Protein AF-A0A9E1RQK8-F1 (afdb_monomer)

pLDDT: mean 90.08, std 10.55, range [52.78, 98.06]

Mean predicted aligned error: 5.18 Å

Foldseek 3Di:
DVVPDDDPDPVLVVQLLVQLVVQLVVVLVVLLVVLCVVCVVVVHDCVVPVVVRSVVVSVVSSVVSSVVSCVVSPRD

Solvent-accessible surface area (backbone atoms only — not comparable to full-atom values): 4204 Å² total; per-residue (Å²): 120,76,85,75,56,81,74,78,55,69,68,56,55,52,51,28,51,50,54,13,47,54,55,32,52,54,50,49,51,52,47,46,54,52,40,38,52,50,25,56,75,73,74,41,60,38,77,78,53,29,51,58,51,41,50,60,49,41,57,52,50,37,51,50,32,38,53,50,27,46,61,72,66,42,97,122

Sequence (76 aa):
RASDLQSPGVGWLVAAALLAGIVATVMASAVAYYSTIASVRIGLDPDTYGIPLVTSTMDLLGAFALILAIEVLAF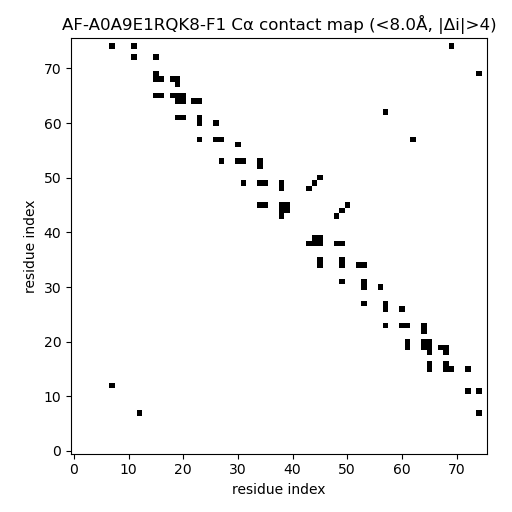T

Radius of gyration: 16.83 Å; Cα contacts (8 Å, |Δi|>4): 51; chains: 1; bounding box: 46×15×44 Å

Structure (mmCIF, N/CA/C/O backbone):
data_AF-A0A9E1RQK8-F1
#
_entry.id   AF-A0A9E1RQK8-F1
#
loop_
_atom_site.group_PDB
_atom_site.id
_atom_site.type_symbol
_atom_site.label_atom_id
_atom_site.label_alt_id
_atom_site.label_comp_id
_atom_site.label_asym_id
_atom_site.label_entity_id
_atom_site.label_seq_id
_atom_site.pdbx_PDB_ins_code
_atom_site.Cartn_x
_atom_site.Cartn_y
_atom_site.Cartn_z
_atom_site.occupancy
_atom_site.B_iso_or_equiv
_atom_site.auth_seq_id
_atom_site.auth_comp_id
_atom_site.auth_asym_id
_atom_site.auth_atom_id
_atom_site.pdbx_PDB_model_num
ATOM 1 N N . ARG A 1 1 ? 30.889 -8.635 -8.278 1.00 53.88 1 ARG A N 1
ATOM 2 C CA . ARG A 1 1 ? 29.844 -9.515 -8.860 1.00 53.88 1 ARG A CA 1
ATOM 3 C C . ARG A 1 1 ? 28.441 -8.918 -8.770 1.00 53.88 1 ARG A C 1
ATOM 5 O O . ARG A 1 1 ? 27.716 -9.083 -9.731 1.00 53.88 1 ARG A O 1
ATOM 12 N N . ALA A 1 2 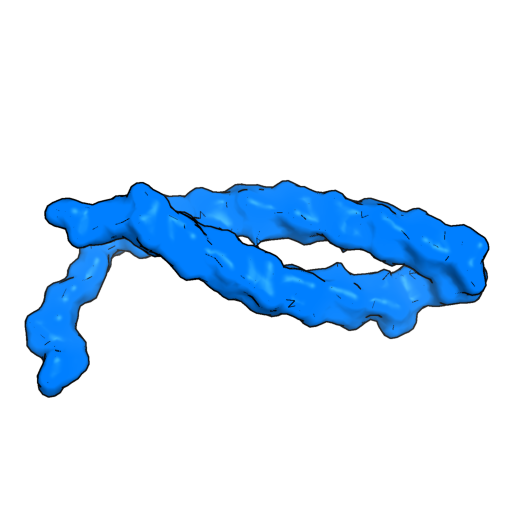? 28.051 -8.202 -7.703 1.00 57.44 2 ALA A N 1
ATOM 13 C CA . ALA A 1 2 ? 26.825 -7.381 -7.741 1.00 57.44 2 ALA A CA 1
ATOM 14 C C . ALA A 1 2 ? 27.018 -6.041 -8.490 1.00 57.44 2 ALA A C 1
ATOM 16 O O . ALA A 1 2 ? 26.070 -5.495 -9.031 1.00 57.44 2 ALA A O 1
ATOM 17 N N . SER A 1 3 ? 28.259 -5.546 -8.562 1.00 61.25 3 SER A N 1
ATOM 18 C CA . SER A 1 3 ? 28.660 -4.310 -9.255 1.00 61.25 3 SER A CA 1
ATOM 19 C C . SER A 1 3 ? 28.567 -4.359 -10.784 1.00 61.25 3 SER A C 1
ATOM 21 O O . SER A 1 3 ? 28.636 -3.313 -11.416 1.00 61.25 3 SER A O 1
ATOM 23 N N . ASP A 1 4 ? 28.445 -5.555 -11.364 1.00 66.75 4 ASP A N 1
ATOM 24 C CA . ASP A 1 4 ? 28.401 -5.769 -12.818 1.00 66.75 4 ASP A CA 1
ATOM 25 C C . ASP A 1 4 ? 26.953 -5.893 -13.336 1.00 66.75 4 ASP A C 1
ATOM 27 O O . ASP A 1 4 ? 26.729 -6.049 -14.534 1.00 66.75 4 ASP A O 1
ATOM 31 N N . LEU A 1 5 ? 25.961 -5.833 -12.436 1.00 73.69 5 LEU A N 1
ATOM 32 C CA . LEU A 1 5 ? 24.543 -5.800 -12.783 1.00 73.69 5 LEU A CA 1
ATOM 33 C C . LEU A 1 5 ? 24.164 -4.363 -13.145 1.00 73.69 5 LEU A C 1
ATOM 35 O O . LEU A 1 5 ? 24.278 -3.454 -12.322 1.00 73.69 5 LEU A O 1
ATOM 39 N N . GLN A 1 6 ? 23.703 -4.159 -14.377 1.00 78.25 6 GLN A N 1
ATOM 40 C CA . GLN A 1 6 ? 23.132 -2.880 -14.788 1.00 78.25 6 GLN A CA 1
ATOM 41 C C . GLN A 1 6 ? 21.926 -2.564 -13.894 1.00 78.25 6 GLN A C 1
ATOM 43 O O . GLN A 1 6 ? 21.019 -3.388 -13.761 1.00 78.25 6 GLN A O 1
ATOM 48 N N . SER A 1 7 ? 21.914 -1.386 -13.263 1.00 76.06 7 SER A N 1
ATOM 49 C CA . SER A 1 7 ? 20.739 -0.961 -12.507 1.00 76.06 7 SER A CA 1
ATOM 50 C C . SER A 1 7 ? 19.577 -0.727 -13.471 1.00 76.06 7 SER A C 1
ATOM 52 O O . SER A 1 7 ? 19.801 -0.227 -14.579 1.00 76.06 7 SER A O 1
ATOM 54 N N . PRO A 1 8 ? 18.332 -0.979 -13.046 1.00 82.56 8 PRO A N 1
ATOM 55 C CA . PRO A 1 8 ? 17.179 -0.517 -13.793 1.00 82.56 8 PRO A CA 1
ATOM 56 C C . PRO A 1 8 ? 17.272 0.976 -14.108 1.00 82.56 8 PRO A C 1
ATOM 58 O O . PRO A 1 8 ? 17.777 1.766 -13.303 1.00 82.56 8 PRO A O 1
ATOM 61 N N . GLY A 1 9 ? 16.776 1.373 -15.280 1.00 89.50 9 GLY A N 1
ATOM 62 C CA . GLY A 1 9 ? 16.681 2.786 -15.634 1.00 89.50 9 GLY A CA 1
ATOM 63 C C . GLY A 1 9 ? 15.815 3.550 -14.626 1.00 89.50 9 GLY A C 1
ATOM 64 O O . GLY A 1 9 ? 14.847 3.007 -14.093 1.00 89.50 9 GLY A O 1
ATOM 65 N N . VAL A 1 10 ? 16.124 4.830 -14.394 1.00 90.19 10 VAL A N 1
ATOM 66 C CA . VAL A 1 10 ? 15.404 5.680 -13.421 1.00 90.19 10 VAL A CA 1
ATOM 67 C C . VAL A 1 10 ? 13.889 5.675 -13.656 1.00 90.19 10 VAL A C 1
ATOM 69 O O . VAL A 1 10 ? 13.124 5.626 -12.697 1.00 90.19 10 VAL A O 1
ATOM 72 N N . GLY A 1 11 ? 13.446 5.652 -14.918 1.00 91.25 11 GLY A N 1
ATOM 73 C CA . GLY A 1 11 ? 12.022 5.574 -15.259 1.00 91.25 11 GLY A CA 1
ATOM 74 C C . GLY A 1 11 ? 11.334 4.321 -14.707 1.00 91.25 11 GLY A C 1
ATOM 75 O O . 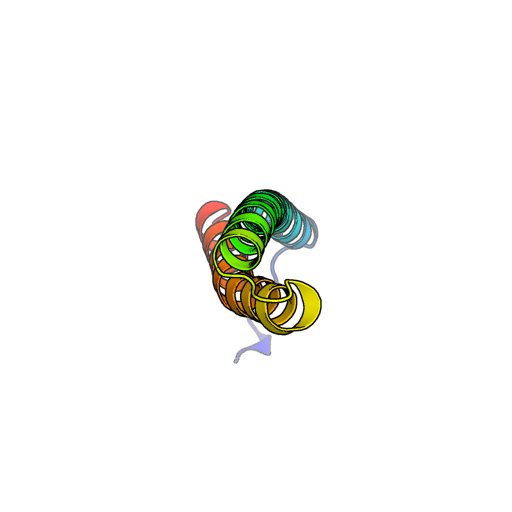GLY A 1 11 ? 10.233 4.417 -14.172 1.00 91.25 11 GLY A O 1
ATOM 76 N N . TRP A 1 12 ? 12.007 3.170 -14.753 1.00 90.94 12 TRP A N 1
ATOM 77 C CA . TRP A 1 12 ? 11.478 1.917 -14.216 1.00 90.94 12 TRP A CA 1
ATOM 78 C C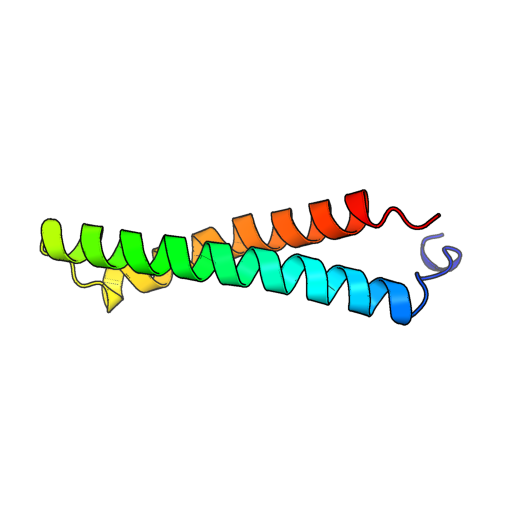 . TRP A 1 12 ? 11.414 1.918 -12.690 1.00 90.94 12 TRP A C 1
ATOM 80 O O . TRP A 1 12 ? 10.426 1.461 -12.120 1.00 90.94 12 TRP A O 1
ATOM 90 N N . LEU A 1 13 ? 12.427 2.485 -12.026 1.00 92.25 13 LEU A N 1
ATOM 91 C CA . LEU A 1 13 ? 12.421 2.648 -10.568 1.00 92.25 13 LEU A CA 1
ATOM 92 C C . LEU A 1 13 ? 11.245 3.521 -10.112 1.00 92.25 13 LEU A C 1
ATOM 94 O O . LEU A 1 13 ? 10.529 3.157 -9.181 1.00 92.25 13 LEU A O 1
ATOM 98 N N . VAL A 1 14 ? 11.017 4.646 -10.796 1.00 95.19 14 VAL A N 1
ATOM 99 C CA . VAL A 1 14 ? 9.893 5.548 -10.505 1.00 95.19 14 VAL A CA 1
ATOM 100 C C . VAL A 1 14 ? 8.557 4.853 -10.759 1.00 95.19 14 VAL A C 1
ATOM 102 O O . VAL A 1 14 ? 7.665 4.934 -9.918 1.00 95.19 14 VAL A O 1
ATOM 105 N N . ALA A 1 15 ? 8.413 4.139 -11.877 1.00 94.50 15 ALA A N 1
ATOM 106 C CA . ALA A 1 15 ? 7.177 3.440 -12.211 1.00 94.50 15 ALA A CA 1
ATOM 107 C C . ALA A 1 15 ? 6.833 2.343 -11.185 1.00 94.50 15 ALA A C 1
ATOM 109 O O . ALA A 1 15 ? 5.692 2.278 -10.726 1.00 94.50 15 ALA A O 1
ATOM 110 N N . ALA A 1 16 ? 7.819 1.544 -10.762 1.00 94.69 16 ALA A N 1
ATOM 111 C CA . ALA A 1 16 ? 7.628 0.524 -9.733 1.00 94.69 16 ALA A CA 1
ATOM 112 C C . ALA A 1 16 ? 7.248 1.144 -8.378 1.00 94.69 16 ALA A C 1
ATOM 114 O O . ALA A 1 16 ? 6.293 0.696 -7.745 1.00 94.69 16 ALA A O 1
ATOM 115 N N . ALA A 1 17 ? 7.939 2.213 -7.960 1.00 95.38 17 ALA A N 1
ATOM 116 C CA . ALA A 1 17 ? 7.648 2.908 -6.707 1.00 95.38 17 ALA A CA 1
ATOM 117 C C . ALA A 1 17 ? 6.245 3.537 -6.697 1.00 95.38 17 ALA A C 1
ATOM 119 O O . ALA A 1 17 ? 5.531 3.431 -5.701 1.00 95.38 17 ALA A O 1
ATOM 120 N N . LEU A 1 18 ? 5.827 4.159 -7.805 1.00 97.50 18 LEU A N 1
ATOM 121 C CA . LEU A 1 18 ? 4.494 4.749 -7.929 1.00 97.50 18 LEU A CA 1
ATOM 122 C C . LEU A 1 18 ? 3.399 3.683 -7.929 1.00 97.50 18 LEU A C 1
ATOM 124 O O . LEU A 1 18 ? 2.419 3.827 -7.200 1.00 97.50 18 LEU A O 1
ATOM 128 N N . LEU A 1 19 ? 3.562 2.606 -8.704 1.00 96.69 19 LEU A N 1
ATOM 129 C CA . LEU A 1 19 ? 2.572 1.532 -8.762 1.00 96.69 19 LEU A CA 1
ATOM 130 C C . LEU A 1 19 ? 2.416 0.857 -7.394 1.00 96.69 19 LEU A C 1
ATOM 132 O O . LEU A 1 19 ? 1.298 0.728 -6.896 1.00 96.69 19 LEU A O 1
ATOM 136 N N . ALA A 1 20 ? 3.532 0.517 -6.746 1.00 97.00 20 ALA A N 1
ATOM 137 C CA . ALA A 1 20 ? 3.531 -0.024 -5.392 1.00 97.00 20 ALA A CA 1
ATOM 138 C C . ALA A 1 20 ? 2.904 0.947 -4.385 1.00 97.00 20 ALA A C 1
ATOM 140 O O . ALA A 1 20 ? 2.068 0.543 -3.581 1.00 97.00 20 ALA A O 1
ATOM 141 N N . GLY A 1 21 ? 3.268 2.231 -4.448 1.00 97.00 21 GLY A N 1
ATOM 142 C CA . GLY A 1 21 ? 2.776 3.266 -3.542 1.00 97.00 21 GLY A CA 1
ATOM 143 C C . GLY A 1 21 ? 1.270 3.495 -3.653 1.00 97.00 21 GLY A C 1
ATOM 144 O O . GLY A 1 21 ? 0.602 3.634 -2.629 1.00 97.00 21 GLY A O 1
ATOM 145 N N . ILE A 1 22 ? 0.706 3.467 -4.865 1.00 98.06 22 ILE A N 1
ATOM 146 C CA . ILE A 1 22 ? -0.747 3.572 -5.075 1.00 98.06 22 ILE A CA 1
ATOM 147 C C . ILE A 1 22 ? -1.459 2.388 -4.415 1.00 98.06 22 ILE A C 1
ATOM 149 O O . ILE A 1 22 ? -2.382 2.589 -3.624 1.00 98.06 22 ILE A O 1
ATOM 153 N N . VAL A 1 23 ? -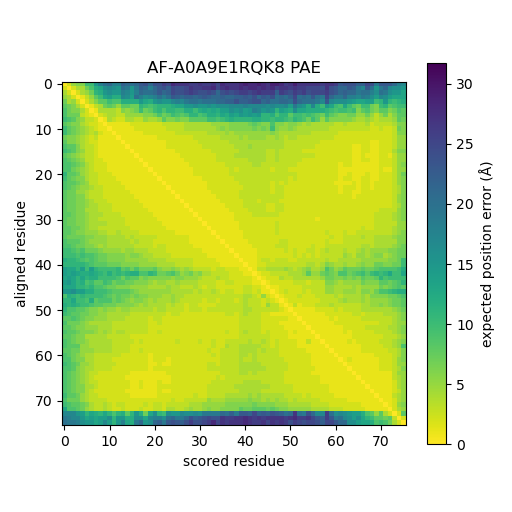1.005 1.161 -4.688 1.00 97.00 23 VAL A N 1
ATOM 154 C CA . VAL A 1 23 ? -1.600 -0.055 -4.111 1.00 97.00 23 VAL A CA 1
ATOM 155 C C . VAL A 1 23 ? -1.467 -0.049 -2.585 1.00 97.00 23 VAL A C 1
ATOM 157 O O . VAL A 1 23 ? -2.452 -0.263 -1.879 1.00 97.00 23 VAL A O 1
ATOM 160 N N . ALA A 1 24 ? -0.283 0.280 -2.064 1.00 96.94 24 ALA A N 1
ATOM 161 C CA . ALA A 1 24 ? -0.026 0.403 -0.634 1.00 96.94 24 ALA A CA 1
ATOM 162 C C . ALA A 1 24 ? -0.926 1.456 0.029 1.00 96.94 24 ALA A C 1
ATOM 164 O O . ALA A 1 24 ? -1.457 1.200 1.102 1.00 96.94 24 ALA A O 1
ATOM 165 N N . THR A 1 25 ? -1.168 2.601 -0.613 1.00 96.56 25 THR A N 1
ATOM 166 C CA . THR A 1 25 ? -2.032 3.663 -0.064 1.00 96.56 25 THR A CA 1
ATOM 167 C C . THR A 1 25 ? -3.493 3.217 0.040 1.00 96.56 25 THR A C 1
ATOM 169 O O . THR A 1 25 ? -4.158 3.478 1.048 1.00 96.56 25 THR A O 1
ATOM 172 N N . VAL A 1 26 ? -4.000 2.504 -0.971 1.00 97.31 26 VAL A N 1
ATOM 173 C CA . VAL A 1 26 ? -5.362 1.945 -0.946 1.00 97.31 26 VAL A CA 1
ATOM 174 C C . VAL A 1 26 ? -5.493 0.901 0.164 1.00 97.31 26 VAL A C 1
ATOM 176 O O . VAL A 1 26 ? -6.446 0.949 0.945 1.00 97.31 26 VAL A O 1
ATOM 179 N N . MET A 1 27 ? -4.515 -0.002 0.287 1.00 96.25 27 MET A N 1
ATOM 180 C CA . MET A 1 27 ? -4.486 -0.994 1.364 1.00 96.25 27 MET A CA 1
ATOM 181 C C . MET A 1 27 ? -4.390 -0.335 2.744 1.00 96.25 27 MET A C 1
ATOM 183 O O . MET A 1 27 ? -5.169 -0.684 3.626 1.00 96.25 27 MET A O 1
ATOM 187 N N . ALA A 1 28 ? -3.512 0.657 2.920 1.00 96.06 28 ALA A N 1
ATOM 188 C CA . ALA A 1 28 ? -3.358 1.401 4.170 1.00 96.06 28 ALA A CA 1
ATOM 189 C C . ALA A 1 28 ? -4.674 2.048 4.606 1.00 96.06 28 ALA A C 1
ATOM 191 O O . ALA A 1 28 ? -5.057 1.945 5.769 1.00 96.06 28 ALA A O 1
ATOM 192 N N . SER A 1 29 ? -5.397 2.652 3.660 1.00 96.50 29 SER A N 1
ATOM 193 C CA . SER A 1 29 ? -6.701 3.270 3.920 1.00 96.50 29 SER A CA 1
ATOM 194 C C . SER A 1 29 ? -7.724 2.242 4.413 1.00 96.50 29 SER A C 1
ATOM 196 O O . SER A 1 29 ? -8.430 2.494 5.388 1.00 96.50 29 SER A O 1
ATOM 198 N N . ALA A 1 30 ? -7.780 1.063 3.782 1.00 96.50 30 ALA A N 1
ATOM 199 C CA . ALA A 1 30 ? -8.675 -0.015 4.196 1.00 96.50 30 ALA A CA 1
ATOM 200 C C . ALA A 1 30 ? -8.305 -0.568 5.582 1.00 96.50 30 ALA A C 1
ATOM 202 O O . ALA A 1 30 ? -9.175 -0.684 6.447 1.00 96.50 30 ALA A O 1
ATOM 203 N N . VAL A 1 31 ? -7.022 -0.868 5.812 1.00 95.75 31 VAL A N 1
ATOM 204 C CA . VAL A 1 31 ? -6.527 -1.387 7.095 1.00 95.75 31 VAL A CA 1
ATOM 205 C C . VAL A 1 31 ? -6.816 -0.388 8.212 1.00 95.75 31 VAL A C 1
ATOM 207 O O . VAL A 1 31 ? -7.422 -0.778 9.203 1.00 95.75 31 VAL A O 1
ATOM 210 N N . ALA A 1 32 ? -6.480 0.893 8.029 1.00 94.69 32 ALA A N 1
ATOM 211 C CA . ALA A 1 32 ? -6.709 1.938 9.026 1.00 94.69 32 ALA A CA 1
ATOM 212 C C . ALA A 1 32 ? -8.196 2.148 9.341 1.00 94.69 32 ALA A C 1
ATOM 214 O O . ALA A 1 32 ? -8.578 2.297 10.505 1.00 94.69 32 ALA A O 1
ATOM 215 N N . TYR A 1 33 ? -9.054 2.133 8.318 1.00 95.38 33 TYR A N 1
ATOM 216 C CA . TYR A 1 33 ? -10.494 2.290 8.499 1.00 95.38 33 TYR A CA 1
ATOM 217 C C . TYR A 1 33 ? -11.078 1.151 9.342 1.00 95.38 33 TYR A C 1
ATOM 219 O O . TYR A 1 33 ? -11.737 1.389 10.359 1.00 95.38 33 TYR A O 1
ATOM 227 N N . TYR A 1 34 ? -10.801 -0.098 8.959 1.00 94.62 34 TYR A N 1
ATOM 228 C CA . TYR A 1 34 ? -11.364 -1.254 9.651 1.00 94.62 34 TYR A CA 1
ATOM 229 C C . TYR A 1 34 ? -10.716 -1.509 11.011 1.00 94.62 34 TYR A C 1
ATOM 231 O O . TYR A 1 34 ? -11.427 -1.904 11.935 1.00 94.62 34 TYR A O 1
ATOM 239 N N . SER A 1 35 ? -9.418 -1.241 11.176 1.00 92.50 35 SER A N 1
ATOM 240 C CA . SER A 1 35 ? -8.756 -1.353 12.478 1.00 92.50 35 SER A CA 1
ATOM 241 C C . SER A 1 35 ? -9.331 -0.357 13.477 1.00 92.50 35 SER A C 1
ATOM 243 O O . SER A 1 35 ? -9.599 -0.728 14.613 1.00 92.50 35 SER A O 1
ATOM 245 N N . THR A 1 36 ? -9.604 0.879 13.051 1.00 93.44 36 THR A N 1
ATOM 246 C CA . THR A 1 36 ? -10.218 1.898 13.913 1.00 93.44 36 THR A CA 1
ATOM 247 C C . THR A 1 36 ? -11.624 1.484 14.338 1.00 93.44 36 THR A C 1
ATOM 249 O O . THR A 1 36 ? -11.948 1.526 15.524 1.00 93.44 36 THR A O 1
ATOM 252 N N . ILE A 1 37 ? -12.451 1.013 13.396 1.00 94.88 37 ILE A N 1
ATOM 253 C CA . ILE A 1 37 ? -13.797 0.508 13.711 1.00 94.88 37 ILE A CA 1
ATOM 254 C C . ILE A 1 37 ? -13.726 -0.671 14.681 1.00 94.88 37 ILE A C 1
ATOM 256 O O . ILE A 1 37 ? -14.505 -0.721 15.634 1.00 94.88 37 ILE A O 1
ATOM 260 N N . ALA A 1 38 ? -12.8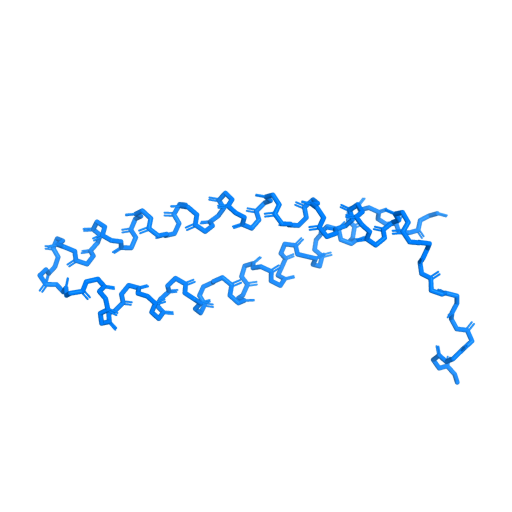20 -1.620 14.437 1.00 92.62 38 ALA A N 1
ATOM 261 C CA . ALA A 1 38 ? -12.641 -2.776 15.298 1.00 92.62 38 ALA A CA 1
ATOM 262 C C . ALA A 1 38 ? -12.264 -2.334 16.713 1.00 92.62 38 ALA A C 1
ATOM 264 O O . ALA A 1 38 ? -12.990 -2.691 17.635 1.00 92.62 38 ALA A O 1
ATOM 265 N N . SER A 1 39 ? -11.226 -1.500 16.864 1.00 91.44 39 SER A N 1
ATOM 266 C CA . SER A 1 39 ? -10.758 -0.968 18.150 1.00 91.44 39 SER A CA 1
ATOM 267 C C . SER A 1 39 ? -11.881 -0.295 18.937 1.00 91.44 39 SER A C 1
ATOM 269 O O . SER A 1 39 ? -12.136 -0.671 20.080 1.00 91.44 39 SER A O 1
ATOM 271 N N . VAL A 1 40 ? -12.642 0.605 18.302 1.00 92.44 40 VAL A N 1
ATOM 272 C CA . VAL A 1 40 ? -13.758 1.302 18.963 1.00 92.44 40 VAL A CA 1
ATOM 273 C C . VAL A 1 40 ? -14.855 0.330 19.407 1.00 92.44 40 VAL A C 1
ATOM 275 O O . VAL A 1 40 ? -15.407 0.481 20.495 1.00 92.44 40 VAL A O 1
ATOM 278 N N . ARG A 1 41 ? -15.167 -0.702 18.612 1.00 93.00 41 ARG A N 1
ATOM 279 C CA . ARG A 1 41 ? -16.209 -1.686 18.962 1.00 93.00 41 ARG A CA 1
ATOM 280 C C . ARG A 1 41 ? -15.858 -2.551 20.166 1.00 93.00 41 ARG A C 1
ATOM 282 O O . ARG A 1 41 ? -16.766 -3.000 20.858 1.00 93.00 41 ARG A O 1
ATOM 289 N N . ILE A 1 42 ? -14.574 -2.794 20.402 1.00 93.75 42 ILE A N 1
ATOM 290 C CA . ILE A 1 42 ? -14.092 -3.581 21.544 1.00 93.75 42 ILE A CA 1
ATOM 291 C C . ILE A 1 42 ? -13.638 -2.701 22.718 1.00 93.75 42 ILE A C 1
ATOM 293 O O . ILE A 1 42 ? -13.113 -3.221 23.698 1.00 93.75 42 ILE A O 1
ATOM 297 N N . GLY A 1 43 ? -13.850 -1.381 22.634 1.00 91.44 43 GLY A N 1
ATOM 298 C CA . GLY A 1 43 ? -13.472 -0.421 23.673 1.00 91.44 43 GLY A CA 1
ATOM 299 C C . GLY A 1 43 ? -11.962 -0.204 23.804 1.00 91.44 43 GLY A C 1
ATOM 300 O O . GLY A 1 43 ? -11.515 0.315 24.825 1.00 91.44 43 GLY A O 1
ATOM 301 N N . LEU A 1 44 ? -11.178 -0.611 22.802 1.00 91.00 44 LEU A N 1
ATOM 302 C CA . LEU A 1 44 ? -9.749 -0.328 22.740 1.00 91.00 44 LEU A CA 1
ATOM 303 C C . LEU A 1 44 ? -9.510 1.052 22.134 1.00 91.00 44 LEU A C 1
ATOM 305 O O . LEU A 1 44 ? -10.176 1.460 21.181 1.00 91.00 44 LEU A O 1
ATOM 309 N N . ASP A 1 45 ? -8.501 1.734 22.661 1.00 91.44 45 ASP A N 1
ATOM 310 C CA . ASP A 1 45 ? -8.017 2.992 22.112 1.00 91.44 45 ASP A CA 1
ATOM 311 C C . ASP A 1 45 ? -7.268 2.753 20.779 1.00 91.44 45 ASP A C 1
ATOM 313 O O . ASP A 1 45 ? -6.267 2.020 20.755 1.00 91.44 45 ASP A O 1
ATOM 317 N N . PRO A 1 46 ? -7.734 3.331 19.653 1.00 87.31 46 PRO A N 1
ATOM 318 C CA . PRO A 1 46 ? -7.074 3.200 18.358 1.00 87.31 46 PRO A CA 1
ATOM 319 C C . PRO A 1 46 ? -5.640 3.738 18.335 1.00 87.31 46 PRO A C 1
ATOM 321 O O . PRO A 1 46 ? -4.837 3.235 17.551 1.00 87.31 46 PRO A O 1
ATOM 324 N N . ASP A 1 47 ? -5.282 4.688 19.193 1.00 89.75 47 ASP A N 1
ATOM 325 C CA . ASP A 1 47 ? -3.923 5.235 19.193 1.00 89.75 47 ASP A CA 1
ATOM 326 C C . ASP A 1 47 ? -2.931 4.253 19.835 1.00 89.75 47 ASP A C 1
ATOM 328 O O . ASP A 1 47 ? -1.811 4.080 19.352 1.00 89.75 47 ASP A O 1
ATOM 332 N N . THR A 1 48 ? -3.378 3.516 20.857 1.00 92.06 48 THR A N 1
ATOM 333 C CA . THR A 1 48 ? -2.579 2.483 21.533 1.00 92.06 48 THR A CA 1
ATOM 334 C C . THR A 1 48 ? -2.431 1.203 20.700 1.00 92.06 48 THR A C 1
ATOM 336 O O . THR A 1 48 ? -1.352 0.613 20.660 1.00 92.06 48 THR A O 1
ATOM 339 N N . TYR A 1 49 ? -3.500 0.753 20.031 1.00 88.69 49 TYR A N 1
ATOM 340 C CA . TYR A 1 49 ? -3.519 -0.551 19.342 1.00 88.69 49 TYR A CA 1
ATOM 341 C C . TYR A 1 49 ? -3.631 -0.453 17.820 1.00 88.69 49 TYR A C 1
ATOM 343 O O . TYR A 1 49 ? -3.077 -1.284 17.102 1.00 88.69 49 TYR A O 1
ATOM 351 N N . GLY A 1 50 ? -4.338 0.554 17.315 1.00 88.81 50 GLY A N 1
ATOM 352 C CA . GLY A 1 50 ? -4.565 0.755 15.886 1.00 88.81 50 GLY A CA 1
ATOM 353 C C . GLY A 1 50 ? -3.312 1.232 15.158 1.00 88.81 50 GLY A C 1
ATOM 354 O O . GLY A 1 50 ? -2.970 0.644 14.138 1.00 88.81 50 GLY A O 1
ATOM 355 N N . ILE A 1 51 ? -2.589 2.229 15.684 1.00 90.25 51 ILE A N 1
ATOM 356 C CA . ILE A 1 51 ? -1.369 2.749 15.036 1.00 90.25 51 ILE A CA 1
ATOM 357 C C . ILE A 1 51 ? -0.299 1.652 14.858 1.00 90.25 51 ILE A C 1
ATOM 359 O O . ILE A 1 51 ? 0.167 1.476 13.724 1.00 90.25 51 ILE A O 1
ATOM 363 N N . PRO A 1 52 ? 0.071 0.861 15.893 1.00 93.25 52 PRO A N 1
ATOM 364 C CA . PRO A 1 52 ? 1.017 -0.242 15.716 1.00 93.25 52 PRO A CA 1
ATOM 365 C C . PRO A 1 52 ? 0.510 -1.302 14.734 1.00 93.25 52 PRO A C 1
ATOM 367 O O . PRO A 1 52 ? 1.269 -1.759 13.883 1.00 93.25 52 PRO A O 1
ATOM 370 N N . LEU A 1 53 ? -0.780 -1.653 14.797 1.00 94.00 53 LEU A N 1
ATOM 371 C CA . LEU A 1 53 ? -1.380 -2.640 13.900 1.00 94.00 53 LEU A CA 1
ATOM 372 C C . LEU A 1 53 ? -1.316 -2.194 12.438 1.00 94.00 53 LEU A C 1
ATOM 374 O O . LEU A 1 53 ? -0.904 -2.978 11.583 1.00 94.00 53 LEU A O 1
ATOM 378 N N . VAL A 1 54 ? -1.694 -0.948 12.142 1.00 93.94 54 VAL A N 1
ATOM 379 C CA . VAL A 1 54 ? -1.638 -0.393 10.782 1.00 93.94 54 VAL A CA 1
ATOM 380 C C . VAL A 1 54 ? -0.195 -0.366 10.293 1.00 93.94 54 VAL A C 1
ATOM 382 O O . VAL A 1 54 ? 0.072 -0.832 9.190 1.00 93.94 54 VAL A O 1
ATOM 385 N N . THR A 1 55 ? 0.738 0.109 11.121 1.00 94.19 55 THR A N 1
ATOM 386 C CA . THR A 1 55 ? 2.152 0.245 10.741 1.00 94.19 55 THR A CA 1
ATOM 387 C C . THR A 1 55 ? 2.779 -1.114 10.436 1.00 94.19 55 THR A C 1
ATOM 389 O O . THR A 1 55 ? 3.264 -1.320 9.330 1.00 94.19 55 THR A O 1
ATOM 392 N N . SER A 1 56 ? 2.669 -2.092 11.342 1.00 95.88 56 SER A N 1
ATOM 393 C CA . SER A 1 56 ? 3.224 -3.434 11.117 1.00 95.88 56 SER A CA 1
ATOM 394 C C . SER A 1 56 ? 2.552 -4.175 9.958 1.00 95.88 56 SER A C 1
ATOM 396 O O . SER A 1 56 ? 3.205 -4.928 9.237 1.00 95.88 56 SER A O 1
ATOM 398 N N . THR A 1 57 ? 1.251 -3.956 9.738 1.00 96.00 57 THR A N 1
ATOM 399 C CA . THR A 1 57 ? 0.559 -4.514 8.566 1.00 96.00 57 THR A CA 1
ATOM 400 C C . THR A 1 57 ? 1.092 -3.891 7.277 1.00 96.00 57 THR A C 1
ATOM 402 O O . THR A 1 57 ? 1.301 -4.599 6.293 1.00 96.00 57 THR A O 1
ATOM 405 N N . MET A 1 58 ? 1.351 -2.582 7.274 1.00 95.62 58 MET A N 1
ATOM 406 C CA . MET A 1 58 ? 1.888 -1.874 6.115 1.00 95.62 58 MET A CA 1
ATOM 407 C C . MET A 1 58 ? 3.361 -2.169 5.847 1.00 95.62 58 MET A C 1
ATOM 409 O O . MET A 1 58 ? 3.744 -2.161 4.680 1.00 95.62 58 MET A O 1
ATOM 413 N N . ASP A 1 59 ? 4.157 -2.517 6.856 1.00 95.75 59 ASP A N 1
ATOM 414 C CA . ASP A 1 59 ? 5.518 -3.023 6.642 1.00 95.75 59 ASP A CA 1
ATOM 415 C C . ASP A 1 59 ? 5.492 -4.293 5.779 1.00 95.75 59 ASP A C 1
ATOM 417 O O . ASP A 1 59 ? 6.245 -4.422 4.813 1.00 95.75 59 ASP A O 1
ATOM 421 N N . LEU A 1 60 ? 4.562 -5.209 6.076 1.00 95.75 60 LEU A N 1
ATOM 422 C CA . LEU A 1 60 ? 4.375 -6.437 5.308 1.00 95.75 60 LEU A CA 1
ATOM 423 C C . LEU A 1 60 ? 3.755 -6.156 3.933 1.00 95.75 60 LEU A C 1
ATOM 425 O O . LEU A 1 60 ? 4.333 -6.493 2.901 1.00 95.75 60 LEU A O 1
ATOM 429 N N . LEU A 1 61 ? 2.571 -5.538 3.908 1.00 96.38 61 LEU A N 1
ATOM 430 C CA . LEU A 1 61 ? 1.806 -5.323 2.679 1.00 96.38 61 LEU A CA 1
ATOM 431 C C . LEU A 1 61 ? 2.504 -4.355 1.720 1.00 96.38 61 LEU A C 1
ATOM 433 O O . LEU A 1 61 ? 2.448 -4.557 0.511 1.00 96.38 61 LEU A O 1
ATOM 437 N N . GLY A 1 62 ? 3.173 -3.326 2.238 1.00 96.38 62 GLY A N 1
ATOM 438 C CA . GLY A 1 62 ? 3.946 -2.373 1.447 1.00 96.38 62 GLY A CA 1
ATOM 439 C C . GLY A 1 62 ? 5.162 -3.027 0.794 1.00 96.38 62 GLY A C 1
ATOM 440 O O . GLY A 1 62 ? 5.384 -2.8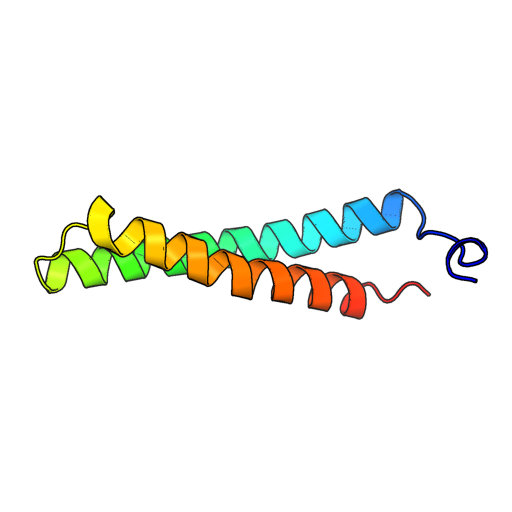35 -0.402 1.00 96.38 62 GLY A O 1
ATOM 441 N N . ALA A 1 63 ? 5.898 -3.865 1.533 1.00 96.38 63 ALA A N 1
ATOM 442 C CA . ALA A 1 63 ? 6.997 -4.642 0.966 1.00 96.38 63 ALA A CA 1
ATOM 443 C C . ALA A 1 63 ? 6.502 -5.612 -0.118 1.00 96.38 63 ALA A C 1
ATOM 445 O O . ALA A 1 63 ? 7.063 -5.650 -1.213 1.00 96.38 63 ALA A O 1
ATOM 446 N N . PHE A 1 64 ? 5.410 -6.339 0.142 1.00 96.44 64 PHE A N 1
ATOM 447 C CA . PHE A 1 64 ? 4.795 -7.214 -0.858 1.00 96.44 64 PHE A CA 1
ATOM 448 C C . PHE A 1 64 ? 4.322 -6.449 -2.096 1.00 96.44 64 PHE A C 1
ATOM 450 O O . PHE A 1 64 ? 4.588 -6.890 -3.211 1.00 96.44 64 PHE A O 1
ATOM 457 N N . ALA A 1 65 ? 3.667 -5.298 -1.929 1.00 96.62 65 ALA A N 1
ATOM 458 C CA . ALA A 1 65 ? 3.223 -4.468 -3.046 1.00 96.62 65 ALA A CA 1
ATOM 459 C C . ALA A 1 65 ? 4.398 -4.004 -3.912 1.00 96.62 65 ALA A C 1
ATOM 461 O O . ALA A 1 65 ? 4.289 -4.013 -5.135 1.00 96.62 65 ALA A O 1
ATOM 462 N N . LEU A 1 66 ? 5.528 -3.644 -3.296 1.00 95.50 66 LEU A N 1
ATOM 463 C CA . LEU A 1 66 ? 6.732 -3.265 -4.028 1.00 95.50 66 LEU A CA 1
ATOM 464 C C . LEU A 1 66 ? 7.342 -4.440 -4.792 1.00 95.50 66 LEU A C 1
ATOM 466 O O . LEU A 1 66 ? 7.657 -4.291 -5.970 1.00 95.50 66 LEU A O 1
ATOM 470 N N . ILE A 1 67 ? 7.470 -5.605 -4.155 1.00 95.25 67 ILE A N 1
ATOM 471 C CA . ILE A 1 67 ? 7.980 -6.818 -4.809 1.00 95.25 67 ILE A CA 1
ATOM 472 C C . ILE A 1 67 ? 7.095 -7.176 -6.005 1.00 95.25 67 ILE A C 1
ATOM 474 O O . ILE A 1 67 ? 7.597 -7.345 -7.111 1.00 95.25 67 ILE A O 1
ATOM 478 N N . LEU A 1 68 ? 5.774 -7.214 -5.817 1.00 95.00 68 LEU A N 1
ATOM 479 C CA . LEU A 1 68 ? 4.834 -7.520 -6.894 1.00 95.00 68 LEU A CA 1
ATOM 480 C C . LEU A 1 68 ? 4.853 -6.463 -8.000 1.00 95.00 68 LEU A C 1
ATOM 482 O O . LEU A 1 68 ? 4.744 -6.820 -9.166 1.00 95.00 68 LEU A O 1
ATOM 486 N N . ALA A 1 69 ? 5.013 -5.180 -7.670 1.00 94.88 69 ALA A N 1
ATOM 487 C CA . ALA 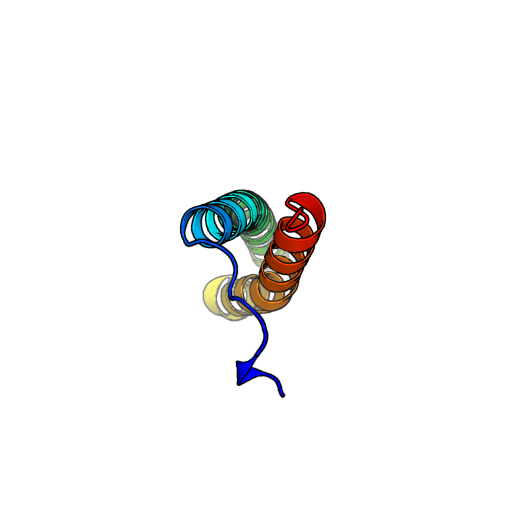A 1 69 ? 5.163 -4.135 -8.677 1.00 94.88 69 ALA A CA 1
ATOM 488 C C . ALA A 1 69 ? 6.409 -4.371 -9.536 1.00 94.88 69 ALA A C 1
ATOM 490 O O . ALA A 1 69 ? 6.327 -4.288 -10.755 1.00 94.88 69 ALA A O 1
ATOM 491 N N . ILE A 1 70 ? 7.540 -4.712 -8.916 1.00 93.31 70 ILE A N 1
ATOM 492 C CA . ILE A 1 70 ? 8.779 -5.034 -9.632 1.00 93.31 70 ILE A CA 1
ATOM 493 C C . ILE A 1 70 ? 8.587 -6.262 -10.536 1.00 93.31 70 ILE A C 1
ATOM 495 O O . ILE A 1 70 ? 8.989 -6.221 -11.695 1.00 93.31 70 ILE A O 1
ATOM 499 N N . GLU A 1 71 ? 7.936 -7.317 -10.040 1.00 92.62 71 GLU A N 1
ATOM 500 C CA . GLU A 1 71 ? 7.633 -8.529 -10.817 1.00 92.62 71 GLU A CA 1
ATOM 501 C C . GLU A 1 71 ? 6.677 -8.250 -11.988 1.00 92.62 71 GLU A C 1
ATOM 503 O O . GLU A 1 71 ? 6.878 -8.757 -13.085 1.00 92.62 71 GLU A O 1
ATOM 508 N N . VAL A 1 72 ? 5.648 -7.418 -11.793 1.00 91.50 72 VAL A N 1
ATOM 509 C CA . VAL A 1 72 ? 4.671 -7.071 -12.843 1.00 91.50 72 VAL A CA 1
ATOM 510 C C . VAL A 1 72 ? 5.278 -6.157 -13.899 1.00 91.50 72 VAL A C 1
ATOM 512 O O . VAL A 1 72 ? 5.007 -6.328 -15.086 1.00 91.50 72 VAL A O 1
ATOM 515 N N . LEU A 1 73 ? 6.082 -5.178 -13.480 1.00 88.56 73 LEU A N 1
ATOM 516 C CA . LEU A 1 73 ? 6.800 -4.313 -14.409 1.00 88.56 73 LEU A CA 1
ATOM 517 C C . LEU A 1 73 ? 7.955 -5.033 -15.096 1.00 88.56 73 LEU A C 1
ATOM 519 O O . LEU A 1 73 ? 8.484 -4.421 -16.016 1.00 88.56 73 LEU A O 1
ATOM 523 N N . ALA A 1 74 ? 8.3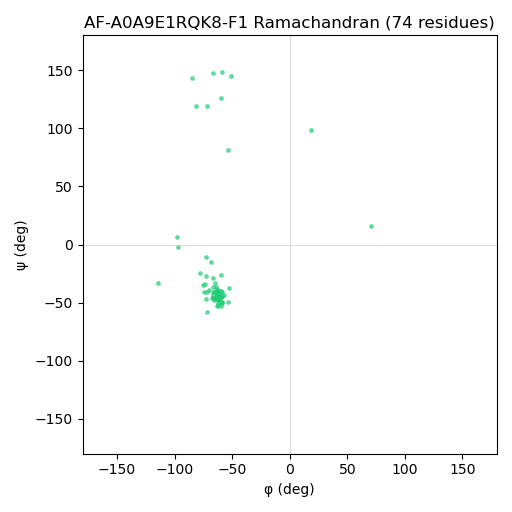11 -6.247 -14.630 1.00 69.94 74 ALA A N 1
ATOM 524 C CA . ALA A 1 74 ? 9.337 -7.165 -15.121 1.00 69.94 74 ALA A CA 1
ATOM 525 C C . ALA A 1 74 ? 10.340 -6.443 -16.008 1.00 69.94 74 ALA A C 1
ATOM 527 O O . ALA A 1 74 ? 10.021 -6.232 -17.168 1.00 69.94 74 ALA A O 1
ATOM 528 N N . PHE A 1 75 ? 11.505 -6.047 -15.480 1.00 61.97 75 PHE A N 1
ATOM 529 C CA . PHE A 1 75 ? 12.556 -5.370 -16.251 1.00 61.97 75 PHE A CA 1
ATOM 530 C C . PHE A 1 75 ? 12.942 -6.184 -17.516 1.00 61.97 75 PHE A C 1
ATOM 532 O O . PHE A 1 75 ? 13.911 -6.941 -17.503 1.00 61.97 75 PHE A O 1
ATOM 539 N N . THR A 1 76 ? 12.153 -6.059 -18.584 1.00 52.78 76 THR A N 1
ATOM 540 C CA . THR A 1 76 ? 12.366 -6.532 -19.955 1.00 52.78 76 THR A CA 1
ATOM 541 C C . THR A 1 76 ? 13.035 -5.420 -20.732 1.00 52.78 76 THR A C 1
ATOM 543 O O . THR A 1 76 ? 14.005 -5.719 -21.456 1.00 52.78 76 THR A O 1
#

Secondary structure (DSSP, 8-state):
--TTSPPPPHHHHHHHHHHHHHHHHHHHHHHHHHHHHHHHHTT--IIIIIHHHHHHHHHHHHHHHHHHHHHHH---